Protein AF-M1B5I7-F1 (afdb_monomer)

Mean predicted aligned error: 14.5 Å

Structure (mmCIF, N/CA/C/O backbone):
data_AF-M1B5I7-F1
#
_entry.id   AF-M1B5I7-F1
#
loop_
_atom_site.group_PDB
_atom_site.id
_atom_site.type_symbol
_atom_site.label_atom_id
_atom_site.label_alt_id
_atom_site.label_comp_id
_atom_site.label_asym_id
_atom_site.label_entity_id
_atom_site.label_seq_id
_atom_site.pdbx_PDB_ins_code
_atom_site.Cartn_x
_atom_site.Cartn_y
_atom_site.Cartn_z
_atom_site.occupancy
_atom_site.B_iso_or_equiv
_atom_site.auth_seq_id
_atom_site.auth_comp_id
_atom_site.auth_asym_id
_atom_site.auth_atom_id
_atom_site.pdbx_PDB_model_num
ATOM 1 N N . MET A 1 1 ? 50.530 18.418 -29.193 1.00 54.94 1 MET A N 1
ATOM 2 C CA . MET A 1 1 ? 49.790 18.452 -27.918 1.00 54.94 1 MET A CA 1
ATOM 3 C C . MET A 1 1 ? 49.389 17.045 -27.560 1.00 54.94 1 MET A C 1
ATOM 5 O O . MET A 1 1 ? 48.809 16.358 -28.400 1.00 54.94 1 MET A O 1
ATOM 9 N N . LEU A 1 2 ? 49.738 16.609 -26.354 1.00 79.12 2 LEU A N 1
ATOM 10 C CA . LEU A 1 2 ? 49.255 15.342 -25.810 1.00 79.12 2 LEU A CA 1
ATOM 11 C C . LEU A 1 2 ? 47.769 15.500 -25.452 1.00 79.12 2 LEU A C 1
ATOM 13 O O . LEU A 1 2 ? 47.361 16.562 -24.992 1.00 79.12 2 LEU A O 1
ATOM 17 N N . PHE A 1 3 ? 46.970 14.440 -25.594 1.00 76.94 3 PHE A N 1
ATOM 18 C CA . PHE A 1 3 ? 45.556 14.409 -25.178 1.00 76.94 3 PHE A CA 1
ATOM 19 C C . PHE A 1 3 ? 45.330 14.998 -23.772 1.00 76.94 3 PHE A C 1
ATOM 21 O O . PHE A 1 3 ? 44.354 15.701 -23.531 1.00 76.94 3 PHE A O 1
ATOM 28 N N . LYS A 1 4 ? 46.288 14.768 -22.868 1.00 79.88 4 LYS A N 1
ATOM 29 C CA . LYS A 1 4 ? 46.278 15.271 -21.494 1.00 79.88 4 LYS A CA 1
ATOM 30 C C . LYS A 1 4 ? 46.271 16.803 -21.404 1.00 79.88 4 LYS A C 1
ATOM 32 O O . LYS A 1 4 ? 45.536 17.345 -20.592 1.00 79.88 4 LYS A O 1
ATOM 37 N N . GLU A 1 5 ? 47.037 17.488 -22.252 1.00 84.44 5 GLU A N 1
ATOM 38 C CA . GLU A 1 5 ? 47.134 18.956 -22.250 1.00 84.44 5 GLU A CA 1
ATOM 39 C C . GLU A 1 5 ? 45.840 19.590 -22.771 1.00 84.44 5 GLU A C 1
ATOM 41 O O . GLU A 1 5 ? 45.301 20.494 -22.142 1.00 84.44 5 GLU A O 1
ATOM 46 N N . LEU A 1 6 ? 45.288 19.045 -23.863 1.00 79.69 6 LEU A N 1
ATOM 47 C CA . LEU A 1 6 ? 43.996 19.463 -24.422 1.00 79.69 6 LEU A CA 1
ATOM 48 C C . LEU A 1 6 ? 42.843 19.244 -23.430 1.00 79.69 6 LEU A C 1
ATOM 50 O O . LEU A 1 6 ? 41.999 20.120 -23.253 1.00 79.69 6 LEU A O 1
ATOM 54 N N . HIS A 1 7 ? 42.821 18.091 -22.756 1.00 80.88 7 HIS A N 1
ATOM 55 C CA . HIS A 1 7 ? 41.808 17.778 -21.749 1.00 80.88 7 HIS A CA 1
ATOM 56 C C . HIS A 1 7 ? 41.870 18.748 -20.561 1.00 80.88 7 HIS A C 1
ATOM 58 O O . HIS A 1 7 ? 40.842 19.247 -20.103 1.00 80.88 7 HIS A O 1
ATOM 64 N N . GLU A 1 8 ? 43.074 19.046 -20.073 1.00 83.69 8 GLU A N 1
ATOM 65 C CA . GLU A 1 8 ? 43.267 19.953 -18.944 1.00 83.69 8 GLU A CA 1
ATOM 66 C C . GLU A 1 8 ? 42.898 21.405 -19.294 1.00 83.69 8 GLU A C 1
ATOM 68 O O . GLU A 1 8 ? 42.316 22.119 -18.475 1.00 83.69 8 GLU A O 1
ATOM 73 N N . GLU A 1 9 ? 43.167 21.832 -20.528 1.00 81.25 9 GLU A N 1
ATOM 74 C CA . GLU A 1 9 ? 42.799 23.159 -21.023 1.00 81.25 9 GLU A CA 1
ATOM 75 C C . GLU A 1 9 ? 41.272 23.319 -21.172 1.00 81.25 9 GLU A C 1
ATOM 77 O O . GLU A 1 9 ? 40.711 24.339 -20.758 1.00 81.25 9 GLU A O 1
ATOM 82 N N . CYS A 1 10 ? 40.576 22.301 -21.695 1.00 74.44 10 CYS A N 1
ATOM 83 C CA . CYS A 1 10 ? 39.110 22.281 -21.774 1.00 74.44 10 CYS A CA 1
ATOM 84 C C . CYS A 1 10 ? 38.452 22.256 -20.387 1.00 74.44 10 CYS A C 1
ATOM 86 O O . CYS A 1 10 ? 37.491 22.990 -20.149 1.00 74.44 10 CYS A O 1
ATOM 88 N N . TYR A 1 11 ? 38.988 21.461 -19.458 1.00 76.56 11 TYR A N 1
ATOM 89 C CA . TYR A 1 11 ? 38.480 21.370 -18.089 1.00 76.56 11 TYR A CA 1
ATOM 90 C C . TYR A 1 11 ? 38.551 22.720 -17.358 1.00 76.56 11 TYR A C 1
ATOM 92 O O . TYR A 1 11 ? 37.559 23.168 -16.779 1.00 76.56 11 TYR A O 1
ATOM 100 N N . LYS A 1 12 ? 39.692 23.420 -17.452 1.00 80.44 12 LYS A N 1
ATOM 101 C CA . LYS A 1 12 ? 39.877 24.744 -16.830 1.00 80.44 12 LYS A CA 1
ATOM 102 C C . LYS A 1 12 ? 38.925 25.794 -17.408 1.00 80.44 12 LYS A C 1
ATOM 104 O O . LYS A 1 12 ? 38.360 26.576 -16.647 1.00 80.44 12 LYS A O 1
ATOM 109 N N . ARG A 1 13 ? 38.700 25.792 -18.729 1.00 72.38 13 ARG A N 1
ATOM 110 C CA . ARG A 1 13 ? 37.743 26.712 -19.372 1.00 72.38 13 ARG A CA 1
ATOM 111 C C . ARG A 1 13 ? 36.304 26.479 -18.912 1.00 72.38 13 ARG A C 1
ATOM 113 O O . ARG A 1 13 ? 35.611 27.451 -18.632 1.00 72.38 13 ARG A O 1
ATOM 120 N N . ASN A 1 14 ? 35.873 25.225 -18.780 1.00 67.69 14 ASN A N 1
ATOM 121 C CA . ASN A 1 14 ? 34.510 24.913 -18.340 1.00 67.69 14 ASN A CA 1
ATOM 122 C C . ASN A 1 14 ? 34.250 25.295 -16.874 1.00 67.69 14 ASN A C 1
ATOM 124 O O . ASN A 1 14 ? 33.170 25.793 -16.573 1.00 67.69 14 ASN A O 1
ATOM 128 N N . ILE A 1 15 ? 35.228 25.127 -15.973 1.00 67.94 15 ILE A N 1
ATOM 129 C CA . ILE A 1 15 ? 35.092 25.553 -14.566 1.00 67.94 15 ILE A CA 1
ATOM 130 C C . ILE A 1 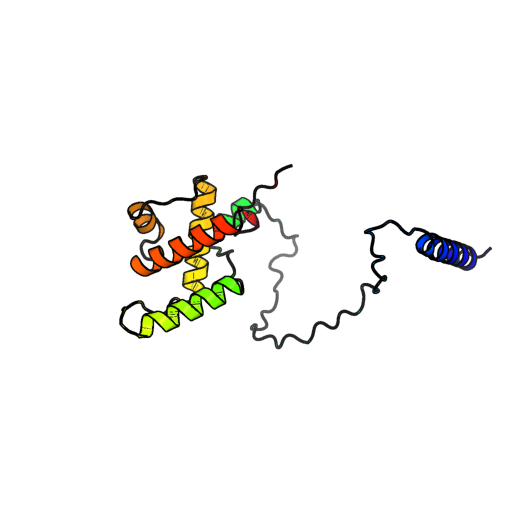15 ? 34.957 27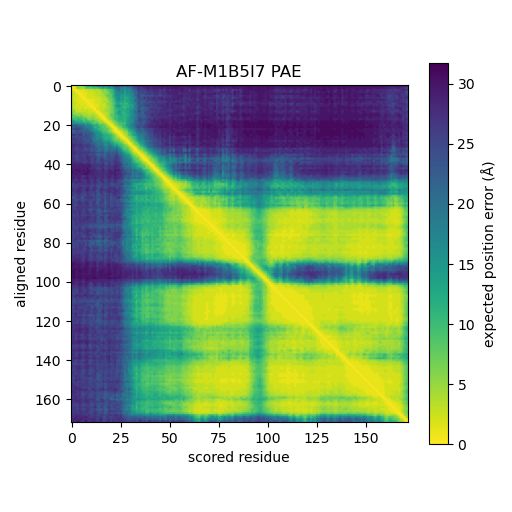.073 -14.446 1.00 67.94 15 ILE A C 1
ATOM 132 O O . ILE A 1 15 ? 34.093 27.567 -13.719 1.00 67.94 15 ILE A O 1
ATOM 136 N N . LEU A 1 16 ? 35.793 27.823 -15.169 1.00 65.12 16 LEU A N 1
ATOM 137 C CA . LEU A 1 16 ? 35.742 29.284 -15.130 1.00 65.12 16 LEU A CA 1
ATOM 138 C C . LEU A 1 16 ? 34.430 29.803 -15.737 1.00 65.12 16 LEU A C 1
ATOM 140 O O . LEU A 1 16 ? 33.785 30.654 -15.135 1.00 65.12 16 LEU A O 1
ATOM 144 N N . ALA A 1 17 ? 33.974 29.217 -16.850 1.00 59.28 17 ALA A N 1
ATOM 145 C CA . ALA A 1 17 ? 32.695 29.566 -17.471 1.00 59.28 17 ALA A CA 1
ATOM 146 C C . ALA A 1 17 ? 31.478 29.217 -16.590 1.00 59.28 17 ALA A C 1
ATOM 148 O O . ALA A 1 17 ? 30.493 29.951 -16.588 1.00 59.28 17 ALA A O 1
ATOM 149 N N . ALA A 1 18 ? 31.538 28.135 -15.806 1.00 55.88 18 ALA A N 1
ATOM 150 C CA . ALA A 1 18 ? 30.474 27.770 -14.867 1.00 55.88 18 ALA A CA 1
ATOM 151 C C . ALA A 1 18 ? 30.365 28.739 -13.674 1.00 55.88 18 ALA A C 1
ATOM 153 O O . ALA A 1 18 ? 29.280 28.913 -13.126 1.00 55.88 18 ALA A O 1
ATOM 154 N N . SER A 1 19 ? 31.469 29.396 -13.302 1.00 55.25 19 SER A N 1
ATOM 155 C CA . SER A 1 19 ? 31.521 30.391 -12.217 1.00 55.25 19 SER A CA 1
ATOM 156 C C . SER A 1 19 ? 30.853 31.726 -12.581 1.00 55.25 19 SER A C 1
ATOM 158 O O . SER A 1 19 ? 30.485 32.492 -11.695 1.00 55.25 19 SER A O 1
ATOM 160 N N . GLU A 1 20 ? 30.706 32.019 -13.877 1.00 56.41 20 GLU A N 1
ATOM 161 C CA . GLU A 1 20 ? 30.218 33.311 -14.385 1.00 56.41 20 GLU A CA 1
ATOM 162 C C . GLU A 1 20 ? 28.709 33.303 -14.702 1.00 56.41 20 GLU A C 1
ATOM 164 O O . GLU A 1 20 ? 28.085 34.352 -14.875 1.00 56.41 20 GLU A O 1
ATOM 169 N N . VAL A 1 21 ? 28.080 32.122 -14.715 1.00 50.56 21 VAL A N 1
ATOM 170 C CA . VAL A 1 21 ? 26.642 31.959 -14.955 1.00 50.56 21 VAL A CA 1
ATOM 171 C C . VAL A 1 21 ? 25.883 32.083 -13.633 1.00 50.56 21 VAL A C 1
ATOM 173 O O . VAL A 1 21 ? 25.500 31.103 -12.999 1.00 50.56 21 VAL A O 1
ATOM 176 N N . THR A 1 22 ? 25.626 33.321 -13.213 1.00 49.81 22 THR A N 1
ATOM 177 C CA . THR A 1 22 ? 24.650 33.594 -12.148 1.00 49.81 22 THR A CA 1
ATOM 178 C C . THR A 1 22 ? 23.243 33.553 -12.751 1.00 49.81 22 THR A C 1
ATOM 180 O O . THR A 1 22 ? 22.670 34.591 -13.075 1.00 49.81 22 THR A O 1
ATOM 183 N N . ILE A 1 23 ? 22.679 32.357 -12.953 1.00 53.44 23 ILE A N 1
ATOM 184 C CA . ILE A 1 23 ? 21.236 32.218 -13.213 1.00 53.44 23 ILE A CA 1
ATOM 185 C C . ILE A 1 23 ? 20.529 32.240 -11.849 1.00 53.44 23 ILE A C 1
ATOM 187 O O . ILE A 1 23 ? 20.760 31.338 -11.038 1.00 53.44 23 ILE A O 1
ATOM 191 N N . PRO A 1 24 ? 19.662 33.229 -11.561 1.00 42.47 24 PRO A N 1
ATOM 192 C CA . PRO A 1 24 ? 18.899 33.255 -10.318 1.00 42.47 24 PRO A CA 1
ATOM 193 C C . PRO A 1 24 ? 18.047 31.984 -10.199 1.00 42.47 24 PRO A C 1
ATOM 195 O O . PRO A 1 24 ? 17.219 31.707 -11.062 1.00 42.47 24 PRO A O 1
ATOM 198 N N . GLY A 1 25 ? 18.263 31.199 -9.140 1.00 50.22 25 GLY A N 1
ATOM 199 C CA . GLY A 1 25 ? 17.525 29.956 -8.874 1.00 50.22 25 GLY A CA 1
ATOM 200 C C . GLY A 1 25 ? 18.227 28.660 -9.294 1.00 50.22 25 GLY A C 1
ATOM 201 O O . GLY A 1 25 ? 17.756 27.587 -8.924 1.00 50.22 25 GLY A O 1
ATOM 202 N N . VAL A 1 26 ? 19.373 28.723 -9.981 1.00 48.81 26 VAL A N 1
ATOM 203 C CA . VAL A 1 26 ? 20.200 27.540 -10.266 1.00 48.81 26 VAL A CA 1
ATOM 204 C C . VAL A 1 26 ? 21.294 27.443 -9.208 1.00 48.81 26 VAL A C 1
ATOM 206 O O . VAL A 1 26 ? 22.229 28.239 -9.183 1.00 48.81 26 VAL A O 1
ATOM 209 N N . ARG A 1 27 ? 21.180 26.466 -8.305 1.00 53.06 27 ARG A N 1
ATOM 210 C CA . ARG A 1 27 ? 22.300 26.079 -7.442 1.00 53.06 27 ARG A CA 1
ATOM 211 C C . ARG A 1 27 ? 23.235 25.206 -8.271 1.00 53.06 27 ARG A C 1
ATOM 213 O O . ARG A 1 27 ? 22.798 24.182 -8.793 1.00 53.06 27 ARG A O 1
ATOM 220 N N . LEU A 1 28 ? 24.505 25.595 -8.376 1.00 49.59 28 LEU A N 1
ATOM 221 C CA . LEU A 1 28 ? 25.564 24.646 -8.710 1.00 49.59 28 LEU A CA 1
ATOM 222 C C . LEU A 1 28 ? 25.466 23.523 -7.680 1.00 49.59 28 LEU A C 1
ATOM 224 O O . LEU A 1 28 ? 25.670 23.746 -6.487 1.00 49.59 28 LEU A O 1
ATOM 228 N N . ILE A 1 29 ? 25.079 22.335 -8.135 1.00 52.66 29 ILE A N 1
ATOM 229 C CA . ILE A 1 29 ? 25.312 21.124 -7.365 1.00 52.66 29 ILE A CA 1
ATOM 230 C C . ILE A 1 29 ? 26.833 21.032 -7.341 1.00 52.66 29 ILE A C 1
ATOM 232 O O . ILE A 1 29 ? 27.440 20.773 -8.382 1.00 52.66 29 ILE A O 1
ATOM 236 N N . GLU A 1 30 ? 27.459 21.355 -6.205 1.00 52.22 30 GLU A N 1
ATOM 237 C CA . GLU A 1 30 ? 28.855 20.989 -5.992 1.00 52.22 30 GLU A CA 1
ATOM 238 C C . GLU A 1 30 ? 28.958 19.523 -6.386 1.00 52.22 30 GLU A C 1
ATOM 240 O O . GLU A 1 30 ? 28.217 18.691 -5.862 1.00 52.22 30 GLU A O 1
ATOM 245 N N . ALA A 1 31 ? 29.776 19.233 -7.396 1.00 51.88 31 ALA A N 1
ATOM 246 C CA . ALA A 1 31 ? 29.946 17.889 -7.906 1.00 51.88 31 ALA A CA 1
ATOM 247 C C . ALA A 1 31 ? 30.600 17.046 -6.807 1.00 51.88 31 ALA A C 1
ATOM 249 O O . ALA A 1 31 ? 31.815 16.864 -6.776 1.00 51.88 31 ALA A O 1
ATOM 250 N N . THR A 1 32 ? 29.791 16.547 -5.874 1.00 49.22 32 THR A N 1
ATOM 251 C CA . THR A 1 32 ? 30.158 15.419 -5.042 1.00 49.22 32 THR A CA 1
ATOM 252 C C . THR A 1 32 ? 30.403 14.290 -6.025 1.00 49.22 32 THR A C 1
ATOM 254 O O . THR A 1 32 ? 29.503 13.899 -6.771 1.00 49.22 32 THR A O 1
ATOM 257 N N . ILE A 1 33 ? 31.648 13.831 -6.094 1.00 55.44 33 ILE A N 1
ATOM 258 C CA . ILE A 1 33 ? 32.023 12.652 -6.865 1.00 55.44 33 ILE A CA 1
ATOM 259 C C . ILE A 1 33 ? 31.029 11.547 -6.464 1.00 55.44 33 ILE A C 1
ATOM 261 O O . ILE A 1 33 ? 30.924 11.259 -5.269 1.00 55.44 33 ILE A O 1
ATOM 265 N N . PRO A 1 34 ? 30.255 10.963 -7.397 1.00 53.12 34 PRO A N 1
ATOM 266 C CA . PRO A 1 34 ? 29.393 9.832 -7.086 1.00 53.12 34 PRO A CA 1
ATOM 267 C C . PRO A 1 34 ? 30.316 8.648 -6.789 1.00 53.12 34 PRO A C 1
ATOM 269 O O . PRO A 1 34 ? 30.757 7.957 -7.701 1.00 53.12 34 PRO A O 1
ATOM 272 N N . GLY A 1 35 ? 30.719 8.503 -5.530 1.00 54.78 35 GLY A N 1
ATOM 273 C CA . GLY A 1 35 ? 31.809 7.606 -5.154 1.00 54.78 35 GLY A CA 1
ATOM 274 C C . GLY A 1 35 ? 31.698 7.116 -3.726 1.00 54.78 35 GLY A C 1
ATOM 275 O O . GLY A 1 35 ? 31.535 5.924 -3.531 1.00 54.78 35 GLY A O 1
ATOM 276 N N . ASP A 1 36 ? 31.669 8.013 -2.743 1.00 55.66 36 ASP A N 1
ATOM 277 C CA . ASP A 1 36 ? 31.727 7.598 -1.339 1.00 55.66 36 ASP A CA 1
ATOM 278 C C . ASP A 1 36 ? 30.543 8.168 -0.558 1.00 55.66 36 ASP A C 1
ATOM 280 O O . ASP A 1 36 ? 30.665 9.107 0.229 1.00 55.66 36 ASP A O 1
ATOM 284 N N . ARG A 1 37 ? 29.354 7.602 -0.779 1.00 57.41 37 ARG A N 1
ATOM 285 C CA . ARG A 1 37 ? 28.341 7.632 0.278 1.00 57.41 37 ARG A CA 1
ATOM 286 C C . ARG A 1 37 ? 28.684 6.491 1.221 1.00 57.41 37 ARG A C 1
ATOM 288 O O . ARG A 1 37 ? 28.466 5.336 0.875 1.00 57.41 37 ARG A O 1
ATOM 295 N N . LEU A 1 38 ? 29.223 6.829 2.391 1.00 59.44 38 LEU A N 1
ATOM 296 C CA . LEU A 1 38 ? 29.201 5.927 3.535 1.00 59.44 38 LEU A CA 1
ATOM 297 C C . LEU A 1 38 ? 27.724 5.688 3.853 1.00 59.44 38 LEU A C 1
ATOM 299 O O . LEU A 1 38 ? 27.054 6.546 4.424 1.00 59.44 38 LEU A O 1
ATOM 303 N N . ILE A 1 39 ? 27.191 4.573 3.369 1.00 63.44 39 ILE A N 1
ATOM 304 C CA . ILE A 1 39 ? 25.968 4.011 3.919 1.00 63.44 39 ILE A CA 1
ATOM 305 C C . ILE A 1 39 ? 26.435 3.480 5.270 1.00 63.44 39 ILE A C 1
ATOM 307 O O . ILE A 1 39 ? 27.278 2.583 5.294 1.00 63.44 39 ILE A O 1
ATOM 311 N N . GLU A 1 40 ? 26.011 4.114 6.369 1.00 61.59 40 GLU A N 1
ATOM 312 C CA . GLU A 1 40 ? 26.192 3.521 7.698 1.00 61.59 40 GLU A CA 1
ATOM 313 C C . GLU A 1 40 ? 25.728 2.072 7.596 1.00 61.59 40 GLU A C 1
ATOM 315 O O . GLU A 1 40 ? 24.666 1.826 7.021 1.00 61.59 40 GLU A O 1
ATOM 320 N N . GLU A 1 41 ? 26.569 1.132 8.035 1.00 55.31 41 GLU A N 1
ATOM 321 C CA . GLU A 1 41 ? 26.236 -0.288 8.032 1.00 55.31 41 GLU A CA 1
ATOM 322 C C . GLU A 1 41 ? 24.883 -0.429 8.726 1.00 55.31 41 GLU A C 1
ATOM 324 O O . GLU A 1 41 ? 24.766 -0.257 9.938 1.00 55.31 41 GLU A O 1
ATOM 329 N N . ILE A 1 42 ? 23.841 -0.645 7.923 1.00 59.53 42 ILE A N 1
ATOM 330 C CA . ILE A 1 42 ? 22.531 -1.007 8.426 1.00 59.53 42 ILE A CA 1
ATOM 331 C C . ILE A 1 42 ? 22.804 -2.327 9.130 1.00 59.53 42 ILE A C 1
ATOM 333 O O . ILE A 1 42 ? 23.212 -3.284 8.470 1.00 59.53 42 ILE A O 1
ATOM 337 N N . GLU A 1 43 ? 22.685 -2.355 10.460 1.00 56.78 43 GLU A N 1
ATOM 338 C CA . GLU A 1 43 ? 22.636 -3.610 11.200 1.00 56.78 43 GLU A CA 1
ATOM 339 C C . GLU A 1 43 ? 21.485 -4.407 10.592 1.00 56.78 43 GLU A C 1
ATOM 341 O O . GLU A 1 43 ? 20.308 -4.125 10.827 1.00 56.78 43 GLU A O 1
ATOM 346 N N . ASP A 1 44 ? 21.845 -5.318 9.694 1.00 55.50 44 ASP A N 1
ATOM 347 C CA . ASP A 1 44 ? 20.900 -6.033 8.867 1.00 55.50 44 ASP A CA 1
ATOM 348 C C . ASP A 1 44 ? 20.220 -7.066 9.764 1.00 55.50 44 ASP A C 1
ATOM 350 O O . ASP A 1 44 ? 20.721 -8.163 10.000 1.00 55.50 44 ASP A O 1
ATOM 354 N N . TYR A 1 45 ? 19.075 -6.687 10.331 1.00 55.25 45 TYR A N 1
ATOM 355 C CA . TYR A 1 45 ? 18.157 -7.635 10.959 1.00 55.25 45 TYR A CA 1
ATOM 356 C C . TYR A 1 45 ? 17.481 -8.532 9.907 1.00 55.25 45 TYR A C 1
ATOM 358 O O . TYR A 1 45 ? 16.681 -9.399 10.271 1.00 55.25 45 TYR A O 1
ATOM 366 N N . ALA A 1 46 ? 17.776 -8.364 8.609 1.00 59.50 46 ALA A N 1
ATOM 367 C CA . ALA A 1 46 ? 17.334 -9.300 7.596 1.00 59.50 46 ALA A CA 1
ATOM 368 C C . ALA A 1 46 ? 18.120 -10.609 7.723 1.00 59.50 46 ALA A C 1
ATOM 370 O O . ALA A 1 46 ? 19.348 -10.653 7.716 1.00 59.50 46 ALA A O 1
ATOM 371 N N . SER A 1 47 ? 17.387 -11.717 7.817 1.00 60.44 47 SER A N 1
ATOM 372 C CA . SER A 1 47 ? 17.967 -13.041 7.625 1.00 60.44 47 SER A CA 1
ATOM 373 C C . SER A 1 47 ? 18.688 -13.051 6.276 1.00 60.44 47 SER A C 1
ATOM 375 O O . SER A 1 47 ? 18.068 -12.795 5.247 1.00 60.44 47 SER A O 1
ATOM 377 N N . GLU A 1 48 ? 19.996 -13.296 6.287 1.00 66.19 48 GLU A N 1
ATOM 378 C CA . GLU A 1 48 ? 20.850 -13.280 5.101 1.00 66.19 48 GLU A CA 1
ATOM 379 C C . GLU A 1 48 ? 20.419 -14.407 4.136 1.00 66.19 48 GLU A C 1
ATOM 381 O O . GLU A 1 48 ? 20.879 -15.550 4.208 1.00 66.19 48 GLU A O 1
ATOM 386 N N . VAL A 1 49 ? 19.447 -14.130 3.258 1.00 72.06 49 VAL A N 1
ATOM 387 C CA . VAL A 1 49 ? 18.938 -15.111 2.292 1.00 72.06 49 VAL A CA 1
ATOM 388 C C . VAL A 1 49 ? 19.872 -15.146 1.088 1.00 72.06 49 VAL A C 1
ATOM 390 O O . VAL A 1 49 ? 19.968 -14.195 0.313 1.00 72.06 49 VAL A O 1
ATOM 393 N N . SER A 1 50 ? 20.536 -16.283 0.877 1.00 81.50 50 SER A N 1
ATOM 394 C CA . SER A 1 50 ? 21.401 -16.475 -0.287 1.00 81.50 50 SER A CA 1
ATOM 395 C C . SER A 1 50 ? 20.594 -16.432 -1.589 1.00 81.50 50 SER A C 1
ATOM 397 O O . SER A 1 50 ? 19.684 -17.243 -1.790 1.00 81.50 50 SER A O 1
ATOM 399 N N . PHE A 1 51 ? 20.965 -15.549 -2.517 1.00 81.69 51 PHE A N 1
ATOM 400 C CA . PHE A 1 51 ? 20.387 -15.548 -3.859 1.00 81.69 51 PHE A CA 1
ATOM 401 C C . PHE A 1 51 ? 20.835 -16.785 -4.647 1.00 81.69 51 PHE A C 1
ATOM 403 O O . PHE A 1 51 ? 22.018 -16.966 -4.941 1.00 81.69 51 PHE A O 1
ATOM 410 N N . ILE A 1 52 ? 19.872 -17.613 -5.053 1.00 83.50 52 ILE A N 1
ATOM 411 C CA . ILE A 1 52 ? 20.109 -18.759 -5.933 1.00 83.50 52 ILE A CA 1
ATOM 412 C C . ILE A 1 52 ? 19.576 -18.414 -7.318 1.00 83.50 52 ILE A C 1
ATOM 414 O O . ILE A 1 52 ? 18.383 -18.186 -7.512 1.00 83.50 52 ILE A O 1
ATOM 418 N N . ARG A 1 53 ? 20.458 -18.419 -8.318 1.00 83.75 53 ARG A N 1
ATOM 419 C CA . ARG A 1 53 ? 20.044 -18.250 -9.709 1.00 83.75 53 ARG A CA 1
ATOM 420 C C . ARG A 1 53 ? 19.348 -19.522 -10.197 1.00 83.75 53 ARG A C 1
ATOM 422 O O . ARG A 1 53 ? 20.008 -20.496 -10.547 1.00 83.75 53 ARG A O 1
ATOM 429 N N . SER A 1 54 ? 18.021 -19.484 -10.284 1.00 78.31 54 SER A N 1
ATOM 430 C CA . SER A 1 54 ? 17.186 -20.647 -10.622 1.00 78.31 54 SER A CA 1
ATOM 431 C C . SER A 1 54 ? 17.387 -21.168 -12.053 1.00 78.31 54 SER A C 1
ATOM 433 O O . SER A 1 54 ? 17.060 -22.314 -12.347 1.00 78.31 54 SER A O 1
ATOM 435 N N . SER A 1 55 ? 17.896 -20.336 -12.973 1.00 83.94 55 SER A N 1
ATOM 436 C CA . SER A 1 55 ? 18.097 -20.697 -14.382 1.00 83.94 55 SER A CA 1
ATOM 437 C C . SER A 1 55 ? 19.272 -19.942 -15.017 1.00 83.94 55 SER A C 1
ATOM 439 O O . SER A 1 55 ? 19.455 -18.751 -14.751 1.00 83.94 55 SER A O 1
ATOM 441 N N . PRO A 1 56 ? 20.044 -20.574 -15.924 1.00 81.69 56 PRO A N 1
ATOM 442 C CA . PRO A 1 56 ? 21.085 -19.897 -16.700 1.00 81.69 56 PRO A CA 1
ATOM 443 C C . PRO A 1 56 ? 20.525 -18.921 -17.750 1.00 81.69 56 PRO A C 1
ATOM 445 O O . PRO A 1 56 ? 21.289 -18.174 -18.359 1.00 81.69 56 PRO A O 1
ATOM 448 N N . LYS A 1 57 ? 19.205 -18.896 -17.976 1.00 86.50 57 LYS A N 1
ATOM 449 C CA . LYS A 1 57 ? 18.550 -17.924 -18.866 1.00 86.50 57 LYS A CA 1
ATOM 450 C C . LYS A 1 57 ? 18.447 -16.544 -18.199 1.00 86.50 57 LYS A C 1
ATOM 452 O O . LYS A 1 57 ? 18.679 -16.405 -16.998 1.00 86.50 57 LYS A O 1
ATOM 457 N N . TYR A 1 58 ? 18.141 -15.519 -18.994 1.00 86.25 58 TYR A N 1
ATOM 458 C CA . TYR A 1 58 ? 17.799 -14.194 -18.475 1.00 86.25 58 TYR A CA 1
ATOM 459 C C . TYR A 1 58 ? 16.412 -14.219 -17.830 1.00 86.25 58 TYR A C 1
ATOM 461 O O . TYR A 1 58 ? 15.514 -14.908 -18.323 1.00 86.25 58 TYR A O 1
ATOM 469 N N . TYR A 1 59 ? 16.239 -13.456 -16.751 1.00 82.50 59 TYR A N 1
ATOM 470 C CA . TYR A 1 59 ? 14.920 -13.200 -16.187 1.00 82.50 59 TYR A CA 1
ATOM 471 C C 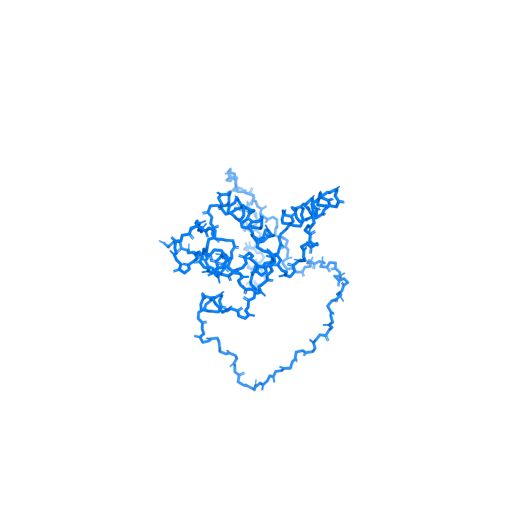. TYR A 1 59 ? 14.083 -12.421 -17.197 1.00 82.50 59 TYR A C 1
ATOM 473 O O . TYR A 1 59 ? 14.565 -11.478 -17.826 1.00 82.50 59 TYR A O 1
ATOM 481 N N . ARG A 1 60 ? 12.832 -12.840 -17.366 1.00 83.81 60 ARG A N 1
ATOM 482 C CA . ARG A 1 60 ? 11.869 -12.159 -18.221 1.00 83.81 60 ARG A CA 1
ATOM 483 C C . ARG A 1 60 ? 10.647 -11.828 -17.386 1.00 83.81 60 ARG A C 1
ATOM 485 O O . ARG A 1 60 ? 9.917 -12.731 -16.990 1.00 83.81 60 ARG A O 1
ATOM 492 N N . GLN A 1 61 ? 10.431 -10.542 -17.157 1.00 83.62 61 GLN A N 1
ATOM 493 C CA . GLN A 1 61 ? 9.161 -10.049 -16.654 1.00 83.62 61 GLN A CA 1
ATOM 494 C C . GLN A 1 61 ? 8.168 -10.065 -17.822 1.00 83.62 61 GLN A C 1
ATOM 496 O O . GLN A 1 61 ? 8.432 -9.479 -18.873 1.00 83.62 61 GLN A O 1
ATOM 501 N N . THR A 1 62 ? 7.098 -10.846 -17.683 1.00 86.12 62 THR A N 1
ATOM 502 C CA . THR A 1 62 ? 6.081 -11.010 -18.739 1.00 86.12 62 THR A CA 1
ATOM 503 C C . THR A 1 62 ? 4.863 -10.130 -18.476 1.00 86.12 62 THR A C 1
ATOM 505 O O . THR A 1 62 ? 4.242 -9.666 -19.425 1.00 86.12 62 THR A O 1
ATOM 508 N N . GLU A 1 63 ? 4.575 -9.876 -17.202 1.00 89.56 63 GLU A N 1
ATOM 509 C CA . GLU A 1 63 ? 3.484 -9.028 -16.730 1.00 89.56 63 GLU A CA 1
ATOM 510 C C . GLU A 1 63 ? 3.925 -7.567 -16.646 1.00 89.56 63 GLU A C 1
ATOM 512 O O . GLU A 1 63 ? 5.065 -7.254 -16.279 1.00 89.56 63 GLU A O 1
ATOM 517 N N . SER A 1 64 ? 3.009 -6.662 -16.971 1.00 90.56 64 SER A N 1
ATOM 518 C CA . SER A 1 64 ? 3.194 -5.237 -16.715 1.00 90.56 64 SER A CA 1
ATOM 519 C C . SER A 1 64 ? 3.283 -4.953 -15.215 1.00 90.56 64 SER A C 1
ATOM 521 O O . SER A 1 64 ? 2.798 -5.716 -14.381 1.00 90.56 64 SER A O 1
ATOM 523 N N . ASP A 1 65 ? 3.867 -3.810 -14.866 1.00 89.06 65 ASP A N 1
ATOM 524 C CA . ASP A 1 65 ? 3.955 -3.346 -13.479 1.00 89.06 65 ASP A CA 1
ATOM 525 C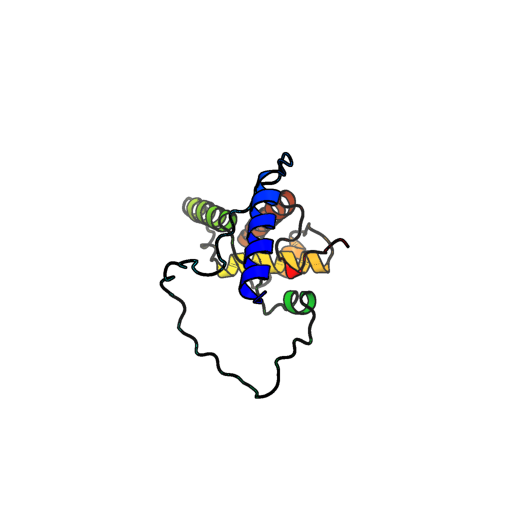 C . ASP A 1 65 ? 2.581 -3.267 -12.796 1.00 89.06 65 ASP A C 1
ATOM 527 O O . ASP A 1 65 ? 2.461 -3.571 -11.613 1.00 89.06 65 ASP A O 1
ATOM 531 N N . VAL A 1 66 ? 1.536 -2.915 -13.553 1.00 91.88 66 VAL A N 1
ATOM 532 C CA . VAL A 1 66 ? 0.151 -2.872 -13.064 1.00 91.88 66 VAL A CA 1
ATOM 533 C C . VAL A 1 66 ? -0.399 -4.277 -12.848 1.00 91.88 66 VAL A C 1
ATOM 535 O O . VAL A 1 66 ? -0.991 -4.534 -11.808 1.00 91.88 66 VAL A O 1
ATOM 538 N N . GLU A 1 67 ? -0.205 -5.196 -13.798 1.00 92.75 67 GLU A N 1
ATOM 539 C CA . GLU A 1 67 ? -0.657 -6.590 -13.657 1.00 92.75 67 GLU A CA 1
ATOM 540 C C . GLU A 1 67 ? -0.016 -7.248 -12.434 1.00 92.75 67 GLU A C 1
ATOM 542 O O . GLU A 1 67 ? -0.719 -7.822 -11.605 1.00 92.75 67 GLU A O 1
ATOM 547 N N . MET A 1 68 ? 1.292 -7.056 -12.264 1.00 91.62 68 MET A N 1
ATOM 548 C CA . MET A 1 68 ? 2.017 -7.498 -11.077 1.00 91.62 68 MET A CA 1
ATOM 549 C C . MET A 1 68 ? 1.498 -6.848 -9.792 1.00 91.62 68 MET A C 1
ATOM 551 O O . MET A 1 68 ? 1.460 -7.506 -8.756 1.00 91.62 68 MET A O 1
ATOM 555 N N . ALA A 1 69 ? 1.127 -5.567 -9.837 1.00 93.38 69 ALA A N 1
ATOM 556 C CA . ALA A 1 69 ? 0.613 -4.842 -8.681 1.00 93.38 69 ALA A CA 1
ATOM 557 C C . ALA A 1 69 ? -0.830 -5.185 -8.324 1.00 93.38 69 ALA A C 1
ATOM 559 O O . ALA A 1 69 ? -1.226 -4.990 -7.182 1.00 93.38 69 ALA A O 1
ATOM 560 N N . MET A 1 70 ? -1.608 -5.703 -9.270 1.00 94.69 70 MET A N 1
ATOM 561 C CA . MET A 1 70 ? -2.982 -6.148 -9.050 1.00 94.69 70 MET A CA 1
ATOM 562 C C . MET A 1 70 ? -3.069 -7.592 -8.537 1.00 94.69 70 MET A C 1
ATOM 564 O O . MET A 1 70 ? -4.160 -8.039 -8.181 1.00 94.69 70 MET A O 1
ATOM 568 N N . ASP A 1 71 ? -1.947 -8.314 -8.457 1.00 93.69 71 ASP A N 1
ATOM 569 C CA . ASP A 1 71 ? -1.886 -9.666 -7.900 1.00 93.69 71 ASP A CA 1
ATOM 570 C C . ASP A 1 71 ? -2.290 -9.664 -6.407 1.00 93.69 71 ASP A C 1
ATOM 572 O O . ASP A 1 71 ? -1.634 -9.016 -5.586 1.00 93.69 71 ASP A O 1
ATOM 576 N N . PRO A 1 72 ? -3.353 -10.388 -6.005 1.00 89.56 72 PRO A N 1
ATOM 577 C CA . PRO A 1 72 ? -3.813 -10.431 -4.616 1.00 89.56 72 PRO A CA 1
ATOM 578 C C . PRO A 1 72 ? -2.818 -11.094 -3.653 1.00 89.56 72 PRO A C 1
ATOM 580 O O . PRO A 1 72 ? -2.938 -10.901 -2.446 1.00 89.56 72 PRO A O 1
ATOM 583 N N . SER A 1 73 ? -1.847 -11.862 -4.153 1.00 90.75 73 SER A N 1
ATOM 584 C CA . SER A 1 73 ? -0.805 -12.483 -3.326 1.00 90.75 73 SER A CA 1
ATOM 585 C C . SER A 1 73 ? 0.319 -11.523 -2.928 1.00 90.75 73 SER A C 1
ATOM 587 O O . SER A 1 73 ? 1.123 -11.852 -2.057 1.00 90.75 73 SER A O 1
ATOM 589 N N . ARG A 1 74 ? 0.386 -10.340 -3.550 1.00 93.00 74 ARG A N 1
ATOM 590 C CA . ARG A 1 74 ? 1.462 -9.365 -3.351 1.00 93.00 74 ARG A CA 1
ATOM 591 C C . ARG A 1 74 ? 0.921 -8.154 -2.617 1.00 93.00 74 ARG A C 1
ATOM 593 O O . ARG A 1 74 ? 0.022 -7.504 -3.129 1.00 93.00 74 ARG A O 1
ATOM 600 N N . ILE A 1 75 ? 1.480 -7.838 -1.461 1.00 94.62 75 ILE A N 1
ATOM 601 C CA . ILE A 1 75 ? 1.186 -6.596 -0.743 1.00 94.62 75 ILE A CA 1
ATOM 602 C C . ILE A 1 75 ? 2.273 -5.606 -1.159 1.00 94.62 75 ILE A C 1
ATOM 604 O O . ILE A 1 75 ? 3.455 -5.913 -1.019 1.00 94.62 75 ILE A O 1
ATOM 608 N N . LEU A 1 76 ? 1.887 -4.491 -1.781 1.00 95.06 76 LEU A N 1
ATOM 609 C CA . LEU A 1 76 ? 2.821 -3.469 -2.277 1.00 95.06 76 LEU A CA 1
ATOM 610 C C . LEU A 1 76 ? 2.719 -2.144 -1.523 1.00 95.06 76 LEU A C 1
ATOM 612 O O . LEU A 1 76 ? 3.418 -1.189 -1.868 1.00 95.06 76 LEU A O 1
ATOM 616 N N . TYR A 1 77 ? 1.801 -2.059 -0.566 1.00 96.06 77 TYR A N 1
ATOM 617 C CA . TYR A 1 77 ? 1.717 -0.932 0.338 1.00 96.06 77 TYR A CA 1
ATOM 618 C C . TYR A 1 77 ? 2.687 -1.151 1.496 1.00 96.06 77 TYR A C 1
ATOM 620 O O . TYR A 1 77 ? 2.490 -2.082 2.269 1.00 96.06 77 TYR A O 1
ATOM 628 N N . ASP A 1 78 ? 3.671 -0.264 1.620 1.00 94.56 78 ASP A N 1
ATOM 629 C CA . ASP A 1 78 ? 4.557 -0.183 2.780 1.00 94.56 78 ASP A CA 1
ATOM 630 C C . ASP A 1 78 ? 4.158 1.040 3.611 1.00 94.56 78 ASP A C 1
ATOM 632 O O . ASP A 1 78 ? 3.874 2.112 3.054 1.00 94.56 78 ASP A O 1
ATOM 636 N N . MET A 1 79 ? 4.138 0.897 4.935 1.00 95.25 79 MET A N 1
ATOM 637 C CA . MET A 1 79 ? 3.842 2.019 5.826 1.00 95.25 79 MET A CA 1
ATOM 638 C C . MET A 1 79 ? 4.887 3.131 5.714 1.00 95.25 79 MET A C 1
ATOM 640 O O . MET A 1 79 ? 6.088 2.891 5.596 1.00 95.25 79 MET A O 1
ATOM 644 N N . ASP A 1 80 ? 4.423 4.377 5.799 1.00 94.25 80 ASP A N 1
ATOM 645 C CA . ASP A 1 80 ? 5.296 5.522 6.033 1.00 94.25 80 ASP A CA 1
ATOM 646 C C . ASP A 1 80 ? 5.220 5.989 7.494 1.00 94.25 80 ASP A C 1
ATOM 648 O O . ASP A 1 80 ? 4.381 5.560 8.285 1.00 94.25 80 ASP A O 1
ATOM 652 N N . SER A 1 81 ? 6.077 6.942 7.856 1.00 94.19 81 SER A N 1
ATOM 653 C CA . SER A 1 81 ? 6.082 7.512 9.211 1.00 94.19 81 SER A CA 1
ATOM 654 C C . SER A 1 81 ? 4.756 8.169 9.640 1.00 94.19 81 SER A C 1
ATOM 656 O O . SER A 1 81 ? 4.529 8.345 10.838 1.00 94.19 81 SER A O 1
ATOM 658 N N . GLU A 1 82 ? 3.884 8.570 8.703 1.00 94.38 82 GLU A N 1
ATOM 659 C CA . GLU A 1 82 ? 2.551 9.089 9.036 1.00 94.38 82 GLU A CA 1
ATOM 660 C C . GLU A 1 82 ? 1.632 7.941 9.470 1.00 94.38 82 GLU A C 1
ATOM 662 O O . GLU A 1 82 ? 0.917 8.082 10.466 1.00 94.38 82 GLU A O 1
ATOM 667 N N . ASP A 1 83 ? 1.705 6.799 8.785 1.00 95.25 83 ASP A N 1
ATOM 668 C CA . ASP A 1 83 ? 0.971 5.582 9.137 1.00 95.25 83 ASP A CA 1
ATOM 669 C C . ASP A 1 83 ? 1.436 4.996 10.469 1.00 95.25 83 ASP A C 1
ATOM 671 O O . ASP A 1 83 ? 0.603 4.729 11.332 1.00 95.25 83 ASP A O 1
ATOM 675 N N . GLU A 1 84 ? 2.747 4.889 10.697 1.00 93.50 84 GLU A N 1
ATOM 676 C CA . GLU A 1 84 ? 3.314 4.398 11.965 1.00 93.50 84 GLU A CA 1
ATOM 677 C C . GLU A 1 84 ? 2.850 5.254 13.160 1.00 93.50 84 GLU A C 1
ATOM 679 O O . GLU A 1 84 ? 2.459 4.763 14.228 1.00 93.50 84 GLU A O 1
ATOM 684 N N . GLN A 1 85 ? 2.842 6.579 12.983 1.00 92.75 85 GLN A N 1
ATOM 685 C CA . GLN A 1 85 ? 2.340 7.505 13.996 1.00 92.75 85 GLN A CA 1
ATOM 686 C C . GLN A 1 85 ? 0.828 7.402 14.189 1.00 92.75 85 GLN A C 1
ATOM 688 O O . GLN A 1 85 ? 0.335 7.630 15.296 1.00 92.75 85 GLN A O 1
ATOM 693 N N . TRP A 1 86 ? 0.077 7.127 13.126 1.00 93.12 86 TRP A N 1
ATOM 694 C CA . TRP A 1 86 ? -1.362 6.934 13.215 1.00 93.12 86 TRP A CA 1
ATOM 695 C C . TRP A 1 86 ? -1.689 5.622 13.937 1.00 93.12 86 TRP A C 1
ATOM 697 O O . TRP A 1 86 ? -2.471 5.641 14.888 1.00 93.12 86 TRP A O 1
ATOM 707 N N . LEU A 1 87 ? -1.044 4.512 13.576 1.00 91.31 87 LEU A N 1
ATOM 708 C CA . LEU A 1 87 ? -1.229 3.209 14.217 1.00 91.31 87 LEU A CA 1
ATOM 709 C C . LEU A 1 87 ? -0.903 3.270 15.702 1.00 91.31 87 LEU A C 1
ATOM 711 O O . LEU A 1 87 ? -1.742 2.911 16.526 1.00 91.31 87 LEU A O 1
ATOM 715 N N . SER A 1 88 ? 0.262 3.815 16.059 1.00 87.56 88 SER A N 1
ATOM 716 C CA . SER A 1 88 ? 0.658 3.959 17.463 1.00 87.56 88 SER A CA 1
ATOM 717 C C . SER A 1 88 ? -0.381 4.751 18.262 1.00 87.56 88 SER A C 1
ATOM 719 O O . SER A 1 88 ? -0.900 4.252 19.261 1.00 87.56 88 SER A O 1
ATOM 721 N N . LYS A 1 89 ? -0.782 5.945 17.808 1.00 87.31 89 LYS A N 1
ATOM 722 C CA . LYS A 1 89 ? -1.782 6.772 18.515 1.00 87.31 89 LYS A CA 1
ATOM 723 C C . LYS A 1 89 ? -3.109 6.045 18.734 1.00 87.31 89 LYS A C 1
ATOM 725 O O . LYS A 1 89 ? -3.709 6.187 19.802 1.00 87.31 89 LYS A O 1
ATOM 730 N N . ASN A 1 90 ? -3.572 5.285 17.747 1.00 80.94 90 ASN A N 1
ATOM 731 C CA . ASN A 1 90 ? -4.892 4.664 17.793 1.00 80.94 90 ASN A CA 1
ATOM 732 C C . ASN A 1 90 ? -4.899 3.310 18.518 1.00 80.94 90 ASN A C 1
ATOM 734 O O . ASN A 1 90 ? -5.842 3.041 19.265 1.00 80.94 90 ASN A O 1
ATOM 738 N N . ASN A 1 91 ? -3.821 2.525 18.418 1.00 76.94 91 ASN A N 1
ATOM 739 C CA . ASN A 1 91 ? -3.630 1.310 19.215 1.00 76.94 91 ASN A CA 1
ATOM 740 C C . ASN A 1 91 ? -3.503 1.646 20.714 1.00 76.94 91 ASN A C 1
ATOM 742 O O . ASN A 1 91 ? -4.131 0.994 21.548 1.00 76.94 91 ASN A O 1
ATOM 746 N N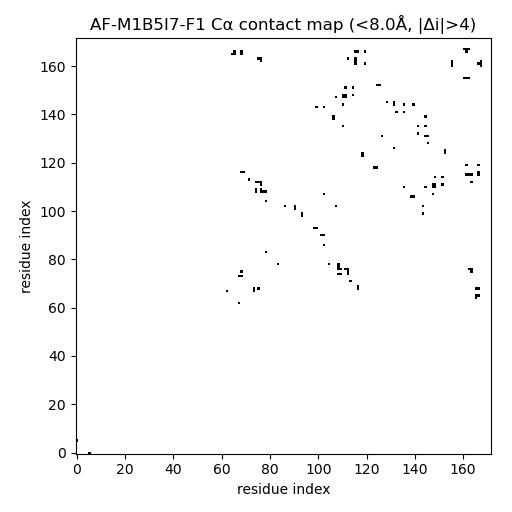 . PHE A 1 92 ? -2.796 2.727 21.079 1.00 56.75 92 PHE A N 1
ATOM 747 C CA . PHE A 1 92 ? -2.727 3.182 22.477 1.00 56.75 92 PHE A CA 1
ATOM 748 C C . PHE A 1 92 ? -4.076 3.699 23.004 1.00 56.75 92 PHE A C 1
ATOM 750 O O . PHE A 1 92 ? -4.421 3.449 24.161 1.00 56.75 92 PHE A O 1
ATOM 757 N N . SER A 1 93 ? -4.860 4.384 22.167 1.00 54.28 93 SER A N 1
ATOM 758 C CA . SER A 1 93 ? -6.151 4.970 22.562 1.00 54.28 93 SER A CA 1
ATOM 759 C C . SER A 1 93 ? -7.262 3.926 22.761 1.00 54.28 93 SER A C 1
ATOM 761 O O . SER A 1 93 ? -8.163 4.144 23.570 1.00 54.28 93 SER A O 1
ATOM 763 N N . CYS A 1 94 ? -7.185 2.766 22.097 1.00 48.38 94 CYS A N 1
ATOM 764 C CA . CYS A 1 94 ? -8.131 1.658 22.297 1.00 48.38 94 CYS A CA 1
ATOM 765 C C . CYS A 1 94 ? -7.989 0.940 23.644 1.00 48.38 94 CYS A C 1
ATOM 767 O O . CYS A 1 94 ? -8.951 0.334 24.115 1.00 48.38 94 CYS A O 1
ATOM 769 N N . SER A 1 95 ? -6.833 1.048 24.306 1.00 50.53 95 SER A N 1
ATOM 770 C CA . SER A 1 95 ? -6.579 0.375 25.590 1.00 50.53 95 SER A CA 1
ATOM 771 C C . SER A 1 95 ? -7.466 0.862 26.751 1.00 50.53 95 SER A C 1
ATOM 773 O O . SER A 1 95 ? -7.493 0.231 27.807 1.00 50.53 95 SER A O 1
ATOM 775 N N . GLY A 1 96 ? -8.200 1.967 26.562 1.00 45.56 96 GLY A N 1
ATOM 776 C CA . GLY A 1 96 ? -8.975 2.626 27.611 1.00 45.56 96 GLY A CA 1
ATOM 777 C C . GLY A 1 96 ? -10.398 2.116 27.835 1.00 45.56 96 GLY A C 1
ATOM 778 O O . GLY A 1 96 ? -10.837 2.151 28.973 1.00 45.56 96 GLY A O 1
ATOM 779 N N . GLU A 1 97 ? -11.127 1.649 26.814 1.00 48.31 97 GLU A N 1
ATOM 780 C CA . GLU A 1 97 ? -12.529 1.190 26.985 1.00 48.31 97 GLU A CA 1
ATOM 781 C C . GLU A 1 97 ? -13.152 0.539 25.723 1.00 48.31 97 GLU A C 1
ATOM 783 O O . GLU A 1 97 ? -14.238 -0.040 25.799 1.00 48.31 97 GLU A O 1
ATOM 788 N N . SER A 1 98 ? -12.473 0.559 24.564 1.00 48.81 98 SER A N 1
ATOM 789 C CA . SER A 1 98 ? -12.953 -0.032 23.304 1.00 48.81 98 SER A CA 1
ATOM 790 C C . SER A 1 98 ? -12.122 -1.252 22.879 1.00 48.81 98 SER A C 1
ATOM 792 O O . SER A 1 98 ? -10.954 -1.140 22.533 1.00 48.81 98 SER A O 1
ATOM 794 N N . LYS A 1 99 ? -12.783 -2.414 22.877 1.00 52.53 99 LYS A N 1
ATOM 795 C CA . LYS A 1 99 ? -12.336 -3.801 22.613 1.00 52.53 99 LYS A CA 1
ATOM 796 C C . LYS A 1 99 ? -11.665 -4.118 21.254 1.00 52.53 99 LYS A C 1
ATOM 798 O O . LYS A 1 99 ? -11.796 -5.249 20.790 1.00 52.53 99 LYS A O 1
ATOM 803 N N . TYR A 1 100 ? -10.996 -3.192 20.577 1.00 56.69 100 TYR A N 1
ATOM 804 C CA . TYR A 1 100 ? -10.317 -3.562 19.331 1.00 56.69 100 TYR A CA 1
ATOM 805 C C . TYR A 1 100 ? -8.953 -4.180 19.642 1.00 56.69 100 TYR A C 1
ATOM 807 O O . TYR A 1 100 ? -8.166 -3.625 20.405 1.00 56.69 100 TYR A O 1
ATOM 815 N N . GLU A 1 101 ? -8.736 -5.382 19.110 1.00 65.62 101 GLU A N 1
ATOM 816 C CA . GLU A 1 101 ? -7.443 -6.063 19.126 1.00 65.62 101 GLU A CA 1
ATOM 817 C C . GLU A 1 101 ? -6.409 -5.174 18.422 1.00 65.62 101 GLU A C 1
ATOM 819 O O . GLU A 1 101 ? -6.755 -4.427 17.503 1.00 65.62 101 GLU A O 1
ATOM 824 N N . GLU A 1 102 ? -5.167 -5.201 18.903 1.00 79.50 102 GLU A N 1
ATOM 825 C CA . GLU A 1 102 ? -4.077 -4.388 18.364 1.00 79.50 102 GLU A CA 1
ATOM 826 C C . GLU A 1 102 ? -3.961 -4.594 16.848 1.00 79.50 102 GLU A C 1
ATOM 828 O O . GLU A 1 102 ? -3.869 -5.726 16.369 1.00 79.50 102 GLU A O 1
ATOM 833 N N . ILE A 1 103 ? -4.008 -3.498 16.086 1.00 87.81 103 ILE A N 1
ATOM 834 C CA . ILE A 1 103 ? -3.872 -3.552 14.630 1.00 87.81 103 ILE A CA 1
ATOM 835 C C . ILE A 1 103 ? -2.412 -3.879 14.332 1.00 87.81 103 ILE A C 1
ATOM 837 O O . ILE A 1 103 ? -1.545 -3.052 14.618 1.00 87.81 103 ILE A O 1
ATOM 841 N N . SER A 1 104 ? -2.148 -5.066 13.781 1.00 90.38 104 SER A N 1
ATOM 842 C CA . SER A 1 104 ? -0.804 -5.435 13.341 1.00 90.38 104 SER A CA 1
ATOM 843 C C . SER A 1 104 ? -0.422 -4.712 12.051 1.00 90.38 104 SER A C 1
ATOM 845 O O . SER A 1 104 ? -1.273 -4.461 11.192 1.00 90.38 104 SER A O 1
ATOM 847 N N . ASP A 1 105 ? 0.872 -4.446 11.900 1.00 92.50 105 ASP A N 1
ATOM 848 C CA . ASP A 1 105 ? 1.460 -3.809 10.719 1.00 92.50 105 ASP A CA 1
ATOM 849 C C . ASP A 1 105 ? 1.080 -4.557 9.429 1.00 92.50 105 ASP A C 1
ATOM 851 O O . ASP A 1 105 ? 0.522 -3.968 8.508 1.00 92.50 105 ASP A O 1
ATOM 855 N N . GLU A 1 106 ? 1.242 -5.888 9.413 1.00 92.62 106 GLU A N 1
ATOM 856 C CA . GLU A 1 106 ? 0.887 -6.740 8.266 1.00 92.62 106 GLU A CA 1
ATOM 857 C C . GLU A 1 106 ? -0.597 -6.611 7.884 1.00 92.62 106 GLU A C 1
ATOM 859 O O . GLU A 1 106 ? -0.953 -6.559 6.704 1.00 92.62 106 GLU A O 1
ATOM 864 N N . PHE A 1 107 ? -1.493 -6.558 8.875 1.00 92.69 107 PHE A N 1
ATOM 865 C CA . PHE A 1 107 ? -2.921 -6.416 8.608 1.00 92.69 107 PHE A CA 1
ATOM 866 C C . PHE A 1 107 ? -3.259 -5.016 8.087 1.00 92.69 107 PHE A C 1
ATOM 868 O O . PHE A 1 107 ? -4.073 -4.892 7.167 1.00 92.69 107 PHE A O 1
ATOM 875 N N . PHE A 1 108 ? -2.626 -3.978 8.635 1.00 94.81 108 PHE A N 1
ATOM 876 C CA . PHE A 1 108 ? -2.786 -2.609 8.160 1.00 94.81 108 PHE A CA 1
ATOM 877 C C . PHE A 1 108 ? -2.327 -2.464 6.706 1.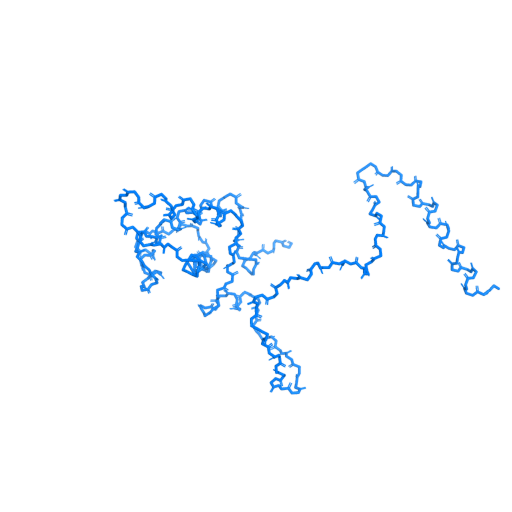00 94.81 108 PHE A C 1
ATOM 879 O O . PHE A 1 108 ? -3.111 -2.018 5.864 1.00 94.81 108 PHE A O 1
ATOM 886 N N . GLU A 1 109 ? -1.113 -2.908 6.384 1.00 96.06 109 GLU A N 1
ATOM 887 C CA . GLU A 1 109 ? -0.555 -2.871 5.027 1.00 96.06 109 GLU A CA 1
ATOM 888 C C . GLU A 1 109 ? -1.438 -3.634 4.039 1.00 96.06 109 GLU A C 1
ATOM 890 O O . GLU A 1 109 ? -1.793 -3.117 2.977 1.00 96.06 109 GLU A O 1
ATOM 895 N N . LYS A 1 110 ? -1.892 -4.832 4.422 1.00 95.12 110 LYS A N 1
ATOM 896 C CA . LYS A 1 110 ? -2.803 -5.641 3.607 1.00 95.12 110 LYS A CA 1
ATOM 897 C C . LYS A 1 110 ? -4.142 -4.947 3.349 1.00 95.12 110 LYS A C 1
ATOM 899 O O . LYS A 1 110 ? -4.665 -5.025 2.236 1.00 95.12 110 LYS A O 1
ATOM 904 N N . ALA A 1 111 ? -4.718 -4.291 4.356 1.00 94.62 111 ALA A N 1
ATOM 905 C CA . ALA A 1 111 ? -5.969 -3.552 4.206 1.00 94.62 111 ALA A CA 1
ATOM 906 C C . ALA A 1 111 ? -5.795 -2.349 3.263 1.00 94.62 111 ALA A C 1
ATOM 908 O O . ALA A 1 111 ? -6.582 -2.183 2.328 1.00 94.62 111 ALA A O 1
ATOM 909 N N . MET A 1 112 ? -4.735 -1.559 3.462 1.00 96.06 112 MET A N 1
ATOM 910 C CA . MET A 1 112 ? -4.395 -0.405 2.621 1.00 96.06 112 MET A CA 1
ATOM 911 C C . MET A 1 112 ? -4.173 -0.811 1.159 1.00 96.06 112 MET A C 1
ATOM 913 O O . MET A 1 112 ? -4.760 -0.218 0.250 1.00 96.06 112 MET A O 1
ATOM 917 N N . ASP A 1 113 ? -3.381 -1.860 0.930 1.00 95.94 113 ASP A N 1
ATOM 918 C CA . ASP A 1 113 ? -3.095 -2.409 -0.397 1.00 95.94 113 ASP A CA 1
ATOM 919 C C . ASP A 1 113 ? -4.371 -2.883 -1.110 1.00 95.94 113 ASP A C 1
ATOM 921 O O . ASP A 1 113 ? -4.594 -2.576 -2.287 1.00 95.94 113 ASP A O 1
ATOM 925 N N . MET A 1 114 ? -5.269 -3.562 -0.390 1.00 94.94 114 MET A N 1
ATOM 926 C CA . MET A 1 114 ? -6.522 -4.024 -0.977 1.00 94.94 114 MET A CA 1
ATOM 927 C C . MET A 1 114 ? -7.455 -2.866 -1.350 1.00 94.94 114 MET A C 1
ATOM 929 O O . MET A 1 114 ? -8.074 -2.906 -2.419 1.00 94.94 114 MET A O 1
ATOM 933 N N . PHE A 1 115 ? -7.539 -1.815 -0.530 1.00 95.38 115 PHE A N 1
ATOM 934 C CA . PHE A 1 115 ? -8.315 -0.622 -0.879 1.00 95.38 115 PHE A CA 1
ATOM 935 C C . PHE A 1 115 ? -7.764 0.073 -2.124 1.00 95.38 115 PHE A C 1
ATOM 937 O O . PHE A 1 115 ? -8.545 0.420 -3.013 1.00 95.38 115 PHE A O 1
ATOM 944 N N . GLU A 1 116 ? -6.441 0.203 -2.244 1.00 95.38 116 GLU A N 1
ATOM 945 C CA . GLU A 1 116 ? -5.789 0.766 -3.433 1.00 95.38 116 GLU A CA 1
ATOM 946 C C . GLU A 1 116 ? -6.086 -0.053 -4.696 1.00 95.38 116 GLU A C 1
ATOM 948 O O . GLU A 1 116 ? -6.508 0.512 -5.710 1.00 95.38 116 GLU A O 1
ATOM 953 N N . LYS A 1 117 ? -5.964 -1.384 -4.636 1.00 95.12 117 LYS A N 1
ATOM 954 C CA . LYS A 1 117 ? -6.282 -2.279 -5.764 1.00 95.12 117 LYS A CA 1
ATOM 955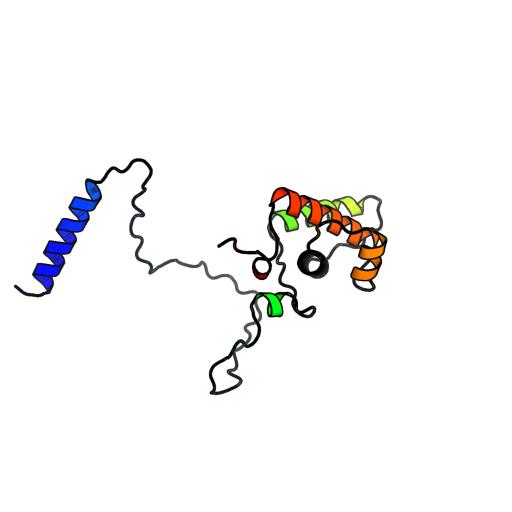 C C . LYS A 1 117 ? -7.738 -2.169 -6.200 1.00 95.12 117 LYS A C 1
ATOM 957 O O . LYS A 1 117 ? -8.033 -2.041 -7.390 1.00 95.12 117 LYS A O 1
ATOM 962 N N . VAL A 1 118 ? -8.672 -2.207 -5.250 1.00 94.31 118 VAL A N 1
ATOM 963 C CA . VAL A 1 118 ? -10.108 -2.121 -5.553 1.00 94.31 118 VAL A CA 1
ATOM 964 C C . VAL A 1 118 ? -10.459 -0.750 -6.114 1.00 94.31 118 VAL A C 1
ATOM 966 O O . VAL A 1 118 ? -11.234 -0.659 -7.069 1.00 94.31 118 VAL A O 1
ATOM 969 N N . ALA A 1 119 ? -9.886 0.311 -5.551 1.00 93.94 119 ALA A N 1
ATOM 970 C CA . ALA A 1 119 ? -10.097 1.660 -6.039 1.00 93.94 119 ALA A CA 1
ATOM 971 C C . ALA A 1 119 ? -9.572 1.847 -7.460 1.00 93.94 119 ALA A C 1
ATOM 973 O O . ALA A 1 119 ? -10.258 2.442 -8.294 1.00 93.94 119 ALA A O 1
ATOM 974 N N . TYR A 1 120 ? -8.393 1.294 -7.748 1.00 93.44 120 TYR A N 1
ATOM 975 C CA . TYR A 1 120 ? -7.817 1.288 -9.084 1.00 93.44 120 TYR A CA 1
ATOM 976 C C . TYR A 1 120 ? -8.713 0.534 -10.074 1.00 93.44 120 TYR A C 1
ATOM 978 O O . TYR A 1 120 ? -9.069 1.084 -11.114 1.00 93.44 120 TYR A O 1
ATOM 986 N N . ALA A 1 121 ? -9.157 -0.679 -9.726 1.00 92.94 121 ALA A N 1
ATOM 987 C CA . ALA A 1 121 ? -9.998 -1.510 -10.591 1.00 92.94 121 ALA A CA 1
ATOM 988 C C . ALA A 1 121 ? -11.399 -0.925 -10.841 1.00 92.94 121 ALA A C 1
ATOM 990 O O . ALA A 1 121 ? -11.965 -1.106 -11.918 1.00 92.94 121 ALA A O 1
ATOM 991 N N . ARG A 1 122 ? -11.985 -0.253 -9.842 1.00 92.38 122 ARG A N 1
ATOM 992 C CA . ARG A 1 122 ? -13.341 0.320 -9.919 1.00 92.38 122 ARG A CA 1
ATOM 993 C C . ARG A 1 122 ? -13.354 1.810 -10.275 1.00 92.38 122 ARG A C 1
ATOM 995 O O . ARG A 1 122 ? -14.438 2.377 -10.384 1.00 92.38 122 ARG A O 1
ATOM 1002 N N . HIS A 1 123 ? -12.185 2.436 -10.427 1.00 89.69 123 HIS A N 1
ATOM 1003 C CA . HIS A 1 123 ? -12.009 3.876 -10.651 1.00 89.69 123 HIS A CA 1
ATOM 1004 C C . HIS A 1 123 ? -12.818 4.750 -9.676 1.00 89.69 123 HIS A C 1
ATOM 1006 O O . HIS A 1 123 ? -13.481 5.706 -10.082 1.00 89.69 123 HIS A O 1
ATOM 1012 N N . ARG A 1 124 ? -12.813 4.392 -8.386 1.00 89.38 124 ARG A N 1
ATOM 1013 C CA . ARG A 1 124 ? -13.579 5.100 -7.349 1.00 89.38 124 ARG A CA 1
ATOM 1014 C C . ARG A 1 124 ? -12.917 5.009 -5.981 1.00 89.38 124 ARG A C 1
ATOM 1016 O O . ARG A 1 124 ? -12.263 4.019 -5.668 1.00 89.38 124 ARG A O 1
ATOM 1023 N N . ASP A 1 125 ? -13.198 6.002 -5.143 1.00 84.75 125 ASP A N 1
ATOM 1024 C CA . ASP A 1 125 ? -12.500 6.204 -3.864 1.00 84.75 125 ASP A CA 1
ATOM 1025 C C . ASP A 1 125 ? -13.443 6.080 -2.651 1.00 84.75 125 ASP A C 1
ATOM 1027 O O . ASP A 1 125 ? -13.051 6.254 -1.497 1.00 84.75 125 ASP A O 1
ATOM 1031 N N . HIS A 1 126 ? -14.711 5.764 -2.916 1.00 87.44 126 HIS A N 1
ATOM 1032 C CA . HIS A 1 126 ? -15.743 5.590 -1.906 1.00 87.44 126 HIS A CA 1
ATOM 1033 C C . HIS A 1 126 ? -16.340 4.192 -1.998 1.00 87.44 126 HIS A C 1
ATOM 1035 O O . HIS A 1 126 ? -16.777 3.760 -3.070 1.00 87.44 126 HIS A O 1
ATOM 1041 N N . PHE A 1 127 ? -16.375 3.512 -0.855 1.00 89.00 127 PHE A N 1
ATOM 1042 C CA . PHE A 1 127 ? -16.976 2.197 -0.696 1.00 89.00 127 PHE A 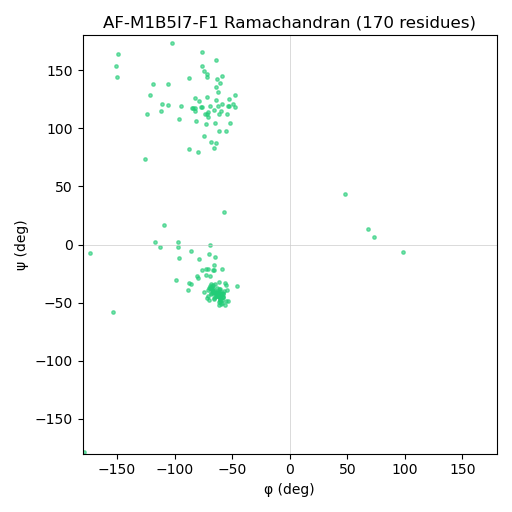CA 1
ATOM 1043 C C . PHE A 1 127 ? -18.108 2.271 0.323 1.00 89.00 127 PHE A C 1
ATOM 1045 O O . PHE A 1 127 ? -17.993 2.937 1.355 1.00 89.00 127 PHE A O 1
ATOM 1052 N N . ALA A 1 128 ? -19.218 1.604 0.024 1.00 87.50 128 ALA A N 1
ATOM 1053 C CA . ALA A 1 128 ? -20.302 1.458 0.981 1.00 87.50 128 ALA A CA 1
ATOM 1054 C C . ALA A 1 128 ? -19.936 0.400 2.047 1.00 87.50 128 ALA A C 1
ATOM 1056 O O . ALA A 1 128 ? -19.156 -0.511 1.762 1.00 87.50 128 ALA A O 1
ATOM 1057 N N . PRO A 1 129 ? -20.496 0.465 3.270 1.00 84.69 129 PRO A N 1
ATOM 1058 C CA . PRO A 1 129 ? -20.140 -0.464 4.347 1.00 84.69 129 PRO A CA 1
ATOM 1059 C C . PRO A 1 129 ? -20.323 -1.950 4.003 1.00 84.69 129 PRO A C 1
ATOM 1061 O O . PRO A 1 129 ? -19.544 -2.776 4.461 1.00 84.69 129 PRO A O 1
ATOM 1064 N N . ASN A 1 130 ? -21.324 -2.288 3.188 1.00 89.06 130 ASN A N 1
ATOM 1065 C CA . ASN A 1 130 ? -21.559 -3.649 2.698 1.00 89.06 130 ASN A CA 1
ATOM 1066 C C . ASN A 1 130 ? -20.484 -4.107 1.701 1.00 89.06 130 ASN A C 1
ATOM 1068 O O . ASN A 1 130 ? -20.092 -5.266 1.699 1.00 89.06 130 ASN A O 1
ATOM 1072 N N . GLU A 1 131 ? -19.980 -3.198 0.866 1.00 89.75 131 GLU A N 1
ATOM 1073 C CA . GLU A 1 131 ? -18.889 -3.514 -0.057 1.00 89.75 131 GLU A CA 1
ATOM 1074 C C . GLU A 1 131 ? -17.592 -3.751 0.713 1.00 89.75 131 GLU A C 1
ATOM 1076 O O . GLU A 1 131 ? -16.826 -4.642 0.370 1.00 89.75 131 GLU A O 1
ATOM 1081 N N . LEU A 1 132 ? -17.360 -2.981 1.777 1.00 90.25 132 LEU A N 1
ATOM 1082 C CA . LEU A 1 132 ? -16.222 -3.181 2.666 1.00 90.25 132 LEU A CA 1
ATOM 1083 C C . LEU A 1 132 ? -16.284 -4.546 3.365 1.00 90.25 132 LEU A C 1
ATOM 1085 O O . LEU A 1 132 ? -15.258 -5.210 3.506 1.00 90.25 132 LEU A O 1
ATOM 1089 N N . GLU A 1 133 ? -17.493 -4.974 3.737 1.00 88.69 133 GLU A N 1
ATOM 1090 C CA . GLU A 1 133 ? -17.741 -6.304 4.282 1.00 88.69 133 GLU A CA 1
ATOM 1091 C C . GLU A 1 133 ? -17.351 -7.403 3.307 1.00 88.69 133 GLU A C 1
ATOM 1093 O O . GLU A 1 133 ? -16.546 -8.254 3.669 1.00 88.69 133 GLU A O 1
ATOM 1098 N N . GLU A 1 134 ? -17.820 -7.325 2.063 1.00 90.12 134 GLU A N 1
ATOM 1099 C CA . GLU A 1 134 ? -17.469 -8.272 1.000 1.00 90.12 134 GLU A CA 1
ATOM 1100 C C . GLU A 1 134 ? -15.967 -8.286 0.675 1.00 90.12 134 GLU A C 1
ATOM 1102 O O . GLU A 1 134 ? -15.401 -9.349 0.421 1.00 90.12 134 GLU A O 1
ATOM 1107 N N . LEU A 1 135 ? -15.313 -7.122 0.682 1.00 87.69 135 LEU A N 1
ATOM 1108 C CA . LEU A 1 135 ? -13.889 -7.001 0.361 1.00 87.69 135 LEU A CA 1
ATOM 1109 C C . LEU A 1 135 ? -12.995 -7.607 1.442 1.00 87.69 135 LEU A C 1
ATOM 1111 O O . LEU A 1 135 ? -11.970 -8.198 1.121 1.00 87.69 135 LEU A O 1
ATOM 1115 N N . MET A 1 136 ? -13.373 -7.459 2.710 1.00 88.38 136 MET A N 1
ATOM 1116 C CA . MET A 1 136 ? -12.524 -7.803 3.855 1.00 88.38 136 MET A CA 1
ATOM 1117 C C . MET A 1 136 ? -13.021 -9.045 4.607 1.00 88.38 136 MET A C 1
ATOM 1119 O O . MET A 1 136 ? -12.580 -9.302 5.732 1.00 88.38 136 MET A O 1
ATOM 1123 N N . VAL A 1 137 ? -13.904 -9.847 3.988 1.00 86.62 137 VAL A N 1
ATOM 1124 C CA . VAL A 1 137 ? -14.369 -11.128 4.542 1.00 86.62 137 VAL A CA 1
ATOM 1125 C C . VAL A 1 137 ? -13.169 -11.995 4.912 1.00 86.62 137 VAL A C 1
ATOM 1127 O O . VAL A 1 137 ? -12.362 -12.372 4.066 1.00 86.62 137 VAL A O 1
ATOM 1130 N N . GLY A 1 138 ? -13.069 -12.339 6.196 1.00 81.38 138 GLY A N 1
ATOM 1131 C CA . GLY A 1 138 ? -12.013 -13.213 6.706 1.00 81.38 138 GLY A CA 1
ATOM 1132 C C . GLY A 1 138 ? -10.622 -12.576 6.776 1.00 81.38 138 GLY A C 1
ATOM 1133 O O . GLY A 1 138 ? -9.672 -13.284 7.096 1.00 81.38 138 GLY A O 1
ATOM 1134 N N . VAL A 1 139 ? -10.487 -11.274 6.501 1.00 81.81 139 VAL A N 1
ATOM 1135 C CA . VAL A 1 139 ? -9.212 -10.550 6.638 1.00 81.81 139 VAL A CA 1
ATOM 1136 C C . VAL A 1 139 ? -9.058 -9.990 8.050 1.00 81.81 139 VAL A C 1
ATOM 1138 O O . VAL A 1 139 ? -7.970 -10.072 8.607 1.00 81.81 139 VAL A O 1
ATOM 1141 N N . GLY A 1 140 ? -10.135 -9.475 8.655 1.00 82.06 140 GLY A N 1
ATOM 1142 C CA . GLY A 1 140 ? -10.119 -8.995 10.038 1.00 82.06 140 GLY A CA 1
ATOM 1143 C C . GLY A 1 140 ? -11.474 -8.479 10.539 1.00 82.06 140 GLY A C 1
ATOM 1144 O O . GLY A 1 140 ? -12.464 -8.531 9.802 1.00 82.06 140 GLY A O 1
ATOM 1145 N N . PRO A 1 141 ? -11.542 -7.994 11.794 1.00 87.19 141 PRO A N 1
ATOM 1146 C CA . PRO A 1 141 ? -12.770 -7.466 12.389 1.00 87.19 141 PRO A CA 1
ATOM 1147 C C . PRO A 1 141 ? -13.289 -6.237 11.633 1.00 87.19 141 PRO A C 1
ATOM 1149 O O . PRO A 1 141 ? -12.543 -5.291 11.379 1.00 87.19 141 PRO A O 1
ATOM 1152 N N . MET A 1 142 ? -14.580 -6.221 11.295 1.00 88.12 142 MET A N 1
ATOM 1153 C CA . MET A 1 142 ? -15.169 -5.212 10.404 1.00 88.12 142 MET A CA 1
ATOM 1154 C C . MET A 1 142 ? -15.070 -3.781 10.940 1.00 88.12 142 MET A C 1
ATOM 1156 O O . MET A 1 142 ? -14.944 -2.823 10.178 1.00 88.12 142 MET A O 1
ATOM 1160 N N . GLU A 1 143 ? -15.117 -3.611 12.253 1.00 86.75 143 GLU A N 1
ATOM 1161 C CA . GLU A 1 143 ? -14.956 -2.318 12.908 1.00 86.75 143 GLU A CA 1
ATOM 1162 C C . GLU A 1 143 ? -13.548 -1.749 12.698 1.00 86.75 143 GLU A C 1
ATOM 1164 O O . GLU A 1 143 ? -13.405 -0.566 12.392 1.00 86.75 143 GLU A O 1
ATOM 1169 N N . VAL A 1 144 ? -12.523 -2.600 12.776 1.00 87.75 144 VAL A N 1
ATOM 1170 C CA . VAL A 1 144 ? -11.127 -2.216 12.521 1.00 87.75 144 VAL A CA 1
ATOM 1171 C C . VAL A 1 144 ? -10.934 -1.889 11.043 1.00 87.75 144 VAL A C 1
ATOM 1173 O O . VAL A 1 144 ? -10.320 -0.885 10.695 1.00 87.75 144 VAL A O 1
ATOM 1176 N N . VAL A 1 145 ? -11.528 -2.689 10.160 1.00 90.88 145 VAL A N 1
ATOM 1177 C CA . VAL A 1 145 ? -11.502 -2.451 8.714 1.00 90.88 145 VAL A CA 1
ATOM 1178 C C . VAL A 1 145 ? -12.090 -1.082 8.357 1.00 90.88 145 VAL A C 1
ATOM 1180 O O . VAL A 1 145 ? -11.498 -0.347 7.568 1.00 90.88 145 VAL A O 1
ATOM 1183 N N . LYS A 1 146 ? -13.236 -0.714 8.944 1.00 90.31 146 LYS A N 1
ATOM 1184 C CA . LYS A 1 146 ? -13.851 0.614 8.760 1.00 90.31 146 LYS A CA 1
ATOM 1185 C C . LYS A 1 146 ? -12.926 1.731 9.223 1.00 90.31 146 LYS A C 1
ATOM 1187 O O . LYS A 1 146 ? -12.788 2.731 8.526 1.00 90.31 146 LYS A O 1
ATOM 1192 N N . PHE A 1 147 ? -12.270 1.530 10.359 1.00 90.19 147 PHE A N 1
ATOM 1193 C CA . PHE A 1 147 ? -11.343 2.497 10.923 1.00 90.19 147 PHE A CA 1
ATOM 1194 C C . PHE A 1 147 ? -10.118 2.736 10.021 1.00 90.19 147 PHE A C 1
ATOM 1196 O O . PHE A 1 147 ? -9.759 3.882 9.752 1.00 90.19 147 PHE A O 1
ATOM 1203 N N . ILE A 1 148 ? -9.530 1.670 9.466 1.00 93.69 148 ILE A N 1
ATOM 1204 C CA . ILE A 1 148 ? -8.434 1.777 8.487 1.00 93.69 148 ILE A CA 1
ATOM 1205 C C . ILE A 1 148 ? -8.930 2.417 7.185 1.00 93.69 148 ILE A C 1
ATOM 1207 O O . ILE A 1 148 ? -8.246 3.261 6.611 1.00 93.69 148 ILE A O 1
ATOM 1211 N N . HIS A 1 149 ? -10.132 2.067 6.722 1.00 94.19 149 HIS A N 1
ATOM 1212 C CA . HIS A 1 149 ? -10.715 2.649 5.513 1.00 94.19 149 HIS A CA 1
ATOM 1213 C C . HIS A 1 149 ? -10.899 4.172 5.627 1.00 94.19 149 HIS A C 1
ATOM 1215 O O . HIS A 1 149 ? -10.606 4.893 4.674 1.00 94.19 149 HIS A O 1
ATOM 1221 N N . GLU A 1 150 ? -11.324 4.687 6.783 1.00 93.31 150 GLU A N 1
ATOM 1222 C CA . GLU A 1 150 ? -11.409 6.136 7.022 1.00 93.31 150 GLU A CA 1
ATOM 1223 C C . GLU A 1 150 ? -10.034 6.816 6.940 1.00 93.31 150 GLU A C 1
ATOM 1225 O O . GLU A 1 150 ? -9.896 7.866 6.304 1.00 93.31 150 GLU A O 1
ATOM 1230 N N . HIS A 1 151 ? -8.998 6.210 7.529 1.00 94.94 151 HIS A N 1
ATOM 1231 C CA . HIS A 1 151 ? -7.617 6.696 7.409 1.00 94.94 151 HIS A CA 1
ATOM 1232 C C . HIS A 1 151 ? -7.141 6.707 5.957 1.00 94.94 151 HIS A C 1
ATOM 1234 O O . HIS A 1 151 ? -6.666 7.735 5.472 1.00 94.94 151 HIS A O 1
ATOM 1240 N N . TRP A 1 152 ? -7.354 5.606 5.236 1.00 96.00 152 TRP A N 1
ATOM 1241 C CA . TRP A 1 152 ? -7.031 5.484 3.818 1.00 96.00 152 TRP A CA 1
ATOM 1242 C C . TRP A 1 152 ? -7.697 6.580 2.977 1.00 96.00 152 TRP A C 1
ATOM 1244 O O . TRP A 1 152 ? -7.020 7.261 2.203 1.00 96.00 152 TRP A O 1
ATOM 1254 N N . GLN A 1 153 ? -9.002 6.815 3.159 1.00 94.62 153 GLN A N 1
ATOM 1255 C CA . GLN A 1 153 ? -9.730 7.860 2.430 1.00 94.62 153 GLN A CA 1
ATOM 1256 C C . GLN A 1 153 ? -9.160 9.253 2.705 1.00 94.62 153 GLN A C 1
ATOM 1258 O O . GLN A 1 153 ? -8.935 10.024 1.768 1.00 94.62 153 GLN A O 1
ATOM 1263 N N . ASN A 1 154 ? -8.889 9.570 3.972 1.00 94.25 154 ASN A N 1
ATOM 1264 C CA . ASN A 1 154 ? -8.306 10.852 4.362 1.00 94.25 154 ASN A CA 1
ATOM 1265 C C . ASN A 1 154 ? -6.911 11.042 3.754 1.00 94.25 154 ASN A C 1
ATOM 1267 O O . ASN A 1 154 ? -6.616 12.104 3.198 1.00 94.25 154 ASN A O 1
ATOM 1271 N N . LYS A 1 155 ? -6.071 10.004 3.805 1.00 94.56 155 LYS A N 1
ATOM 1272 C CA . LYS A 1 155 ? -4.715 10.026 3.249 1.00 94.56 155 LYS A CA 1
ATOM 1273 C C . LYS A 1 155 ? -4.733 10.217 1.735 1.00 94.56 155 LYS A C 1
ATOM 1275 O O . LYS A 1 155 ? -4.013 11.059 1.198 1.00 94.56 155 LYS A O 1
ATOM 1280 N N . ARG A 1 156 ? -5.611 9.501 1.039 1.00 91.69 156 ARG A N 1
ATOM 1281 C CA . ARG A 1 156 ? -5.761 9.601 -0.415 1.00 91.69 156 ARG A CA 1
ATOM 1282 C C . ARG A 1 156 ? -6.314 10.955 -0.849 1.00 91.69 156 ARG A C 1
ATOM 1284 O O . ARG A 1 156 ? -5.827 11.525 -1.822 1.00 91.69 156 ARG A O 1
ATOM 1291 N N . HIS A 1 157 ? -7.254 11.516 -0.087 1.00 91.44 157 HIS A N 1
ATOM 1292 C CA . HIS A 1 157 ? -7.759 12.871 -0.311 1.00 91.44 157 HIS A CA 1
ATOM 1293 C C . HIS A 1 157 ? -6.666 13.934 -0.128 1.00 91.44 157 HIS A C 1
ATOM 1295 O O . HIS A 1 157 ? -6.539 14.833 -0.956 1.00 91.44 157 HIS A O 1
ATOM 1301 N N . LYS A 1 158 ? -5.844 13.806 0.922 1.00 93.06 158 LYS A N 1
ATOM 1302 C CA . LYS A 1 158 ? -4.705 14.696 1.199 1.00 93.06 158 LYS A CA 1
ATOM 1303 C C . LYS A 1 158 ? -3.636 14.629 0.103 1.00 93.06 158 LYS A C 1
ATOM 1305 O O . LYS A 1 158 ? -3.122 15.670 -0.300 1.00 93.06 158 LYS A O 1
ATOM 1310 N N . ASN A 1 159 ? -3.314 13.429 -0.378 1.00 89.31 159 ASN A N 1
ATOM 1311 C CA . ASN A 1 159 ? -2.267 13.224 -1.382 1.00 89.31 159 ASN A CA 1
ATOM 1312 C C . ASN A 1 159 ? -2.743 13.517 -2.814 1.00 89.31 159 ASN A C 1
ATOM 1314 O O . ASN A 1 159 ? -1.930 13.861 -3.668 1.00 89.31 159 ASN A O 1
ATOM 1318 N N . GLY A 1 160 ? -4.042 13.379 -3.096 1.00 86.94 160 GLY A N 1
ATOM 1319 C CA . GLY A 1 160 ? -4.626 13.619 -4.420 1.00 86.94 160 GLY A CA 1
ATOM 1320 C C . GLY A 1 160 ? -4.205 12.606 -5.495 1.00 86.94 160 GLY A C 1
ATOM 1321 O O . GLY A 1 160 ? -4.409 12.853 -6.681 1.00 86.94 160 GLY A O 1
ATOM 1322 N N . MET A 1 161 ? -3.604 11.480 -5.102 1.00 87.94 161 MET A N 1
ATOM 1323 C CA . MET A 1 161 ? -3.109 10.428 -5.995 1.00 87.94 161 MET A CA 1
ATOM 1324 C C . MET A 1 161 ? -3.183 9.052 -5.327 1.00 87.94 161 MET A C 1
ATOM 1326 O O . MET A 1 161 ? -3.343 8.959 -4.110 1.00 87.94 161 MET A O 1
ATOM 1330 N N . THR A 1 162 ? -3.074 7.981 -6.121 1.00 90.12 162 THR A N 1
ATOM 1331 C CA . THR A 1 162 ? -2.971 6.609 -5.599 1.00 90.12 162 THR A CA 1
ATOM 1332 C C . THR A 1 162 ? -1.728 6.465 -4.730 1.00 90.12 162 THR A C 1
ATOM 1334 O O . THR A 1 162 ? -0.664 7.008 -5.048 1.00 90.12 162 THR A O 1
ATOM 1337 N N . LEU A 1 163 ? -1.868 5.755 -3.615 1.00 93.31 163 LEU A N 1
ATOM 1338 C CA . LEU A 1 163 ? -0.797 5.593 -2.635 1.00 93.31 163 LEU A CA 1
ATOM 1339 C C . LEU A 1 163 ? 0.209 4.525 -3.089 1.00 93.31 163 LEU A C 1
ATOM 1341 O O . LEU A 1 163 ? 1.402 4.654 -2.828 1.00 93.31 163 LEU A O 1
ATOM 1345 N N . VAL A 1 164 ? -0.239 3.532 -3.867 1.00 93.44 164 VAL A N 1
ATOM 1346 C CA . VAL A 1 164 ? 0.648 2.534 -4.486 1.00 93.44 164 VAL A CA 1
ATOM 1347 C C . VAL A 1 164 ? 1.212 3.070 -5.801 1.00 93.44 164 VAL A C 1
ATOM 1349 O O . VAL A 1 164 ? 0.493 3.280 -6.781 1.00 93.44 164 VAL A O 1
ATOM 1352 N N . ARG A 1 165 ? 2.540 3.226 -5.854 1.00 91.25 165 ARG A N 1
ATOM 1353 C CA . ARG A 1 165 ? 3.267 3.802 -7.001 1.00 91.25 165 ARG A CA 1
ATOM 1354 C C . ARG A 1 165 ? 2.974 3.116 -8.337 1.00 91.25 165 ARG A C 1
ATOM 1356 O O . ARG A 1 165 ? 2.867 3.790 -9.357 1.00 91.25 165 ARG A O 1
ATOM 1363 N N . HIS A 1 166 ? 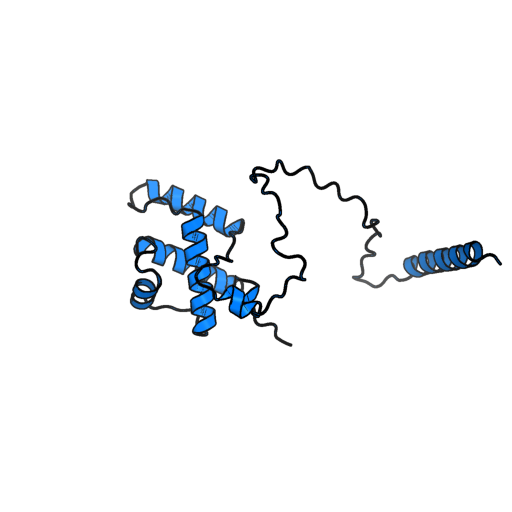2.852 1.791 -8.343 1.00 90.88 166 HIS A N 1
ATOM 1364 C CA . HIS A 1 166 ? 2.593 1.012 -9.559 1.00 90.88 166 HIS A CA 1
ATOM 1365 C C . HIS A 1 166 ? 1.204 1.289 -10.158 1.00 90.88 166 HIS A C 1
ATOM 1367 O O . HIS A 1 166 ? 1.002 1.093 -11.352 1.00 90.88 166 HIS A O 1
ATOM 1373 N N . LEU A 1 167 ? 0.268 1.792 -9.346 1.00 90.31 167 LEU A N 1
ATOM 1374 C CA . LEU A 1 167 ? -1.106 2.112 -9.735 1.00 90.31 167 LEU A CA 1
ATOM 1375 C C . LEU A 1 167 ? -1.290 3.602 -10.079 1.00 90.31 167 LEU A C 1
ATOM 1377 O O . LEU A 1 167 ? -2.402 4.048 -10.364 1.00 90.31 167 LEU A O 1
ATOM 1381 N N . GLN A 1 168 ? -0.226 4.407 -10.040 1.00 88.94 168 GLN A N 1
ATOM 1382 C CA . GLN A 1 168 ? -0.277 5.821 -10.417 1.00 88.94 168 GLN A CA 1
ATOM 1383 C C . GLN A 1 168 ? -0.306 5.963 -11.938 1.00 88.94 168 GLN A C 1
ATOM 1385 O O . GLN A 1 168 ? 0.636 5.592 -12.641 1.00 88.94 168 GLN A O 1
ATOM 1390 N N . VAL A 1 169 ? -1.388 6.547 -12.457 1.00 75.50 169 VAL A N 1
ATOM 1391 C CA . VAL A 1 169 ? -1.493 6.879 -13.879 1.00 75.50 169 VAL A CA 1
ATOM 1392 C C . VAL A 1 169 ? -0.557 8.050 -14.168 1.00 75.50 169 VAL A C 1
ATOM 1394 O O . VAL A 1 169 ? -0.774 9.163 -13.690 1.00 75.50 169 VAL A O 1
ATOM 1397 N N . ARG A 1 170 ? 0.492 7.819 -14.963 1.00 63.50 170 ARG A N 1
ATOM 1398 C CA . ARG A 1 170 ? 1.305 8.916 -15.499 1.00 63.50 170 ARG A CA 1
ATOM 1399 C C . ARG A 1 170 ? 0.502 9.614 -16.591 1.00 63.50 170 ARG A C 1
ATOM 1401 O O . ARG A 1 170 ? 0.252 9.028 -17.641 1.00 63.50 170 ARG A O 1
ATOM 1408 N N . LEU A 1 171 ? 0.092 10.855 -16.340 1.00 53.06 171 LEU A N 1
ATOM 1409 C CA . LEU A 1 171 ? -0.376 11.741 -17.403 1.00 53.06 171 LEU A CA 1
ATOM 1410 C C . LEU A 1 171 ? 0.832 12.036 -18.307 1.00 53.06 171 LEU A C 1
ATOM 1412 O O . LEU A 1 171 ? 1.833 12.575 -17.831 1.00 53.06 171 LEU A O 1
ATOM 1416 N N . HIS A 1 172 ? 0.762 11.592 -19.562 1.00 44.03 172 HIS A N 1
ATOM 1417 C CA . HIS A 1 172 ? 1.761 11.855 -20.601 1.00 44.03 172 HIS A CA 1
ATOM 1418 C C . HIS A 1 172 ? 1.427 13.126 -21.376 1.00 44.03 172 HIS A C 1
ATOM 1420 O O . HIS A 1 172 ? 0.225 13.343 -21.651 1.00 44.03 172 HIS A O 1
#

Foldseek 3Di:
DPPVVVVVVVVVVVVVVVVPPPDPPDDDPPCPPPPDDPPPPPPPPDDPDDDDDPDPDDDDDPDALLRVLLPLVDQQQADDPVRVVVLVVVQVVCVPPHPDDRQDRVLLSSLLSLLLSVCLVVVHLDDDLVRLCVSCPVSDDSVVSVVSSVVSSVVCVVVVARSRPSSGDDDD

Secondary structure (DSSP, 8-state):
--HHHHHHHHHHHHHHHHHH---TT--------TT----------S---------SSPP---S-HHHHHT-TT-------HHHHHHHHHHHHHHTTT--PPP--HHHHHHHHHHHHHHHHHHT-S---HHHHHHHSTTTS-HHHHHHHHHHHHHHHHHH-S-SSGGG-----

Radius of gyration: 25.18 Å; Cα contacts (8 Å, |Δi|>4): 75; chains: 1; bounding box: 71×54×56 Å

Organism: Solanum tuberosum (NCBI:txid4113)

InterPro domains:
  IPR019542 Enhancer of polycomb-like, N-terminal [PF10513] (44-117)
  IPR024943 Enhancer of polycomb protein [PTHR14898] (6-169)

Sequence (172 aa):
MLFKELHEECYKRNILAASEVTIPGVRLIEATIPGDRLIEEIEDYASEVSFIRSSPKYYRQTESDVEMAMDPSRILYDMDSEDEQWLSKNNFSCSGESKYEEISDEFFEKAMDMFEKVAYARHRDHFAPNELEELMVGVGPMEVVKFIHEHWQNKRHKNGMTLVRHLQVRLH

pLDDT: mean 79.19, std 16.24, range [42.47, 96.06]

Solvent-accessible surface area (backbone atoms only — not comparable to full-atom values): 11210 Å² total; per-residue (Å²): 133,56,72,67,56,58,51,52,54,53,50,55,51,52,56,56,55,60,73,68,63,81,53,91,89,66,75,81,73,74,81,68,70,95,77,78,77,82,69,73,81,70,81,69,84,62,80,87,74,80,87,74,83,90,56,98,65,81,88,76,86,84,66,52,65,47,58,59,59,61,36,88,91,50,74,75,42,75,84,49,77,69,49,54,54,48,50,51,56,50,50,63,61,30,75,77,86,48,91,67,74,77,81,46,69,70,58,52,28,45,51,54,31,50,51,51,46,50,26,63,77,66,75,45,88,79,78,54,75,68,56,51,48,69,74,37,65,92,72,60,61,66,70,59,52,52,54,52,48,54,50,50,45,52,51,37,64,74,67,71,50,63,88,41,73,63,68,46,80,78,88,128